Protein AF-A0A382CJB9-F1 (afdb_monomer_lite)

Sequence (156 aa):
MDKSVTVFVDAVLTELGRQQLATSGDLKISKFALADDGIDYNLFDVTHTNGPDYYDNAILNMPLLEVMTRSVAVAEDGKDGAMKFPLKDTLDDTVDTILITGVPTSTETVGAFDYFVISPVTENFGEDEEYTLTLPDDVFIDVFKEGEVITVEESG

Secondary structure (DSSP, 8-state):
-----PPP------HHHHHHHHHT-TT---------TT--GGG--TT-TT-GGGTTHHHHTS------SS--S--TTS---S-SS-------------EEES--S-----STT-------EEET--S--------S--TT-----TT---------

Radius of gyration: 33.91 Å; chains: 1; bounding box: 78×54×82 Å

Foldseek 3Di:
DDDPDDDDDDDDADPVRVVCCVPPVPPPCPDDDPPPVPQDPVCQDCPDPVHDVCSCVVRVPDPPDDPDSDPPDDDVVPPDHPPPDDPPPVPDPPPVPFDKDQADPDDDADDPPGDDDGDIDTPPDDPDDDDDDDDPDPPPHDDDDPPDDDDDDPPD

Structure (mmCIF, N/CA/C/O backbone):
data_AF-A0A382CJB9-F1
#
_entry.id   AF-A0A382CJB9-F1
#
loop_
_atom_site.group_PDB
_atom_site.id
_atom_site.type_symbol
_atom_site.label_atom_id
_atom_site.label_alt_id
_atom_site.label_comp_id
_atom_site.label_asym_id
_atom_site.label_entity_id
_atom_site.label_seq_id
_atom_site.pdbx_PDB_ins_code
_atom_site.Cartn_x
_atom_site.Cartn_y
_atom_site.Cartn_z
_atom_site.occupancy
_atom_site.B_iso_or_equiv
_atom_site.auth_seq_id
_atom_site.auth_comp_id
_atom_site.auth_asym_id
_atom_site.auth_atom_id
_atom_site.pdbx_PDB_model_num
ATOM 1 N N . MET A 1 1 ? -25.139 39.501 -1.989 1.00 45.75 1 MET A N 1
ATOM 2 C CA . MET A 1 1 ? -25.615 38.118 -1.784 1.00 45.75 1 MET A CA 1
ATOM 3 C C . MET A 1 1 ? -24.443 37.365 -1.194 1.00 45.75 1 MET A C 1
ATOM 5 O O . MET A 1 1 ? -23.507 37.081 -1.929 1.00 45.75 1 MET A O 1
ATOM 9 N N . ASP A 1 2 ? -24.433 37.187 0.125 1.00 56.00 2 ASP A N 1
ATOM 10 C CA . ASP A 1 2 ? -23.351 36.488 0.822 1.00 56.00 2 ASP A CA 1
ATOM 11 C C . ASP A 1 2 ? -23.463 34.992 0.521 1.00 56.00 2 ASP A C 1
ATOM 13 O O . ASP A 1 2 ? -24.489 34.373 0.802 1.00 56.00 2 ASP A O 1
ATOM 17 N N . LYS A 1 3 ? -22.437 34.414 -0.105 1.00 55.66 3 LYS A N 1
ATOM 18 C CA . LYS A 1 3 ? -22.336 32.962 -0.264 1.00 55.66 3 LYS A CA 1
ATOM 19 C C . LYS A 1 3 ? -21.671 32.408 0.990 1.00 55.66 3 LYS A C 1
ATOM 21 O O . LYS A 1 3 ? -20.448 32.391 1.080 1.00 55.66 3 LYS A O 1
ATOM 26 N N . SER A 1 4 ? -22.464 31.934 1.945 1.00 63.78 4 SER A N 1
ATOM 27 C CA . SER A 1 4 ? -21.948 31.052 2.990 1.00 63.78 4 SER A CA 1
ATOM 28 C C . SER A 1 4 ? -21.583 29.712 2.344 1.00 63.78 4 SER A C 1
ATOM 30 O O . SER A 1 4 ? -22.466 28.943 1.963 1.00 63.78 4 SER A O 1
ATOM 32 N N . VAL A 1 5 ? -20.289 29.455 2.161 1.00 71.88 5 VAL A N 1
ATOM 33 C CA . VAL A 1 5 ? -19.790 28.157 1.694 1.00 71.88 5 VAL A CA 1
ATOM 34 C C . VAL A 1 5 ? -19.630 27.264 2.915 1.00 71.88 5 VAL A C 1
ATOM 36 O O . VAL A 1 5 ? -18.807 27.532 3.787 1.00 71.88 5 VAL A O 1
ATOM 39 N N . THR A 1 6 ? -20.438 26.213 2.989 1.00 70.00 6 THR A N 1
ATOM 40 C CA . THR A 1 6 ? -20.275 25.152 3.981 1.00 70.00 6 THR A CA 1
ATOM 41 C C . THR A 1 6 ? -19.324 24.111 3.407 1.00 70.00 6 THR A C 1
ATOM 43 O O . THR A 1 6 ? -19.612 23.516 2.371 1.00 70.00 6 THR A O 1
ATOM 46 N N . VAL A 1 7 ? -18.179 23.920 4.063 1.00 71.00 7 VAL A N 1
ATOM 47 C CA . VAL A 1 7 ? -17.177 22.914 3.696 1.00 71.00 7 VAL A CA 1
ATOM 48 C C . VAL A 1 7 ? -17.326 21.735 4.648 1.00 71.00 7 VAL A C 1
ATOM 50 O O . VAL A 1 7 ? -17.261 21.914 5.863 1.00 71.00 7 VAL A O 1
ATOM 53 N N . PHE A 1 8 ? -17.537 20.543 4.097 1.00 73.62 8 PHE A N 1
ATOM 54 C CA . PHE A 1 8 ? -17.505 19.292 4.849 1.00 73.62 8 PHE A CA 1
ATOM 55 C C . PHE A 1 8 ? -16.104 18.696 4.713 1.00 73.62 8 PHE A C 1
ATOM 57 O O . PHE A 1 8 ? -15.617 18.528 3.597 1.00 73.62 8 PHE A O 1
ATOM 64 N N . VAL A 1 9 ? -15.450 18.428 5.842 1.00 62.28 9 VAL A N 1
ATOM 65 C CA . VAL A 1 9 ? -14.115 17.823 5.901 1.00 62.28 9 VAL A CA 1
ATOM 66 C C . VAL A 1 9 ? -14.214 16.579 6.768 1.00 62.28 9 VAL A C 1
ATOM 68 O O . VAL A 1 9 ? -14.739 16.658 7.878 1.00 62.28 9 VAL A O 1
ATOM 71 N N . ASP A 1 10 ? -13.714 15.458 6.257 1.00 67.06 10 ASP A N 1
ATOM 72 C CA . ASP A 1 10 ? -13.445 14.273 7.065 1.00 67.06 10 ASP A CA 1
ATOM 73 C C . ASP A 1 10 ? -12.022 14.383 7.626 1.00 67.06 10 ASP A C 1
ATOM 75 O O . ASP A 1 10 ? -11.074 14.661 6.886 1.00 67.06 10 ASP A O 1
ATOM 79 N N . ALA A 1 11 ? -11.879 14.264 8.943 1.00 70.12 11 ALA A N 1
ATOM 80 C CA . ALA A 1 11 ? -10.613 14.474 9.630 1.00 70.12 11 ALA A CA 1
ATOM 81 C C . ALA A 1 11 ? -10.486 13.544 10.835 1.00 70.12 11 ALA A C 1
ATOM 83 O O . ALA A 1 11 ? -11.383 13.448 11.672 1.00 70.12 11 ALA A O 1
ATOM 84 N N . VAL A 1 12 ? -9.311 12.930 10.968 1.00 75.75 12 VAL A N 1
ATOM 85 C CA . VAL A 1 12 ? -8.938 12.105 12.119 1.00 75.75 12 VAL A CA 1
ATOM 86 C C . VAL A 1 12 ? -7.914 12.866 12.960 1.00 75.75 12 VAL A C 1
ATOM 88 O O . VAL A 1 12 ? -6.897 13.331 12.443 1.00 75.75 12 VAL A O 1
ATOM 91 N N . LEU A 1 13 ? -8.165 13.005 14.267 1.00 73.94 13 LEU A N 1
ATOM 92 C CA . LEU A 1 13 ? -7.230 13.671 15.179 1.00 73.94 13 LEU A CA 1
ATOM 93 C C . LEU A 1 13 ? -6.051 12.756 15.526 1.00 73.94 13 LEU A C 1
ATOM 95 O O . LEU A 1 13 ? -6.235 11.627 15.970 1.00 73.94 13 LEU A O 1
ATOM 99 N N . THR A 1 14 ? -4.829 13.268 15.398 1.00 81.19 14 THR A N 1
ATOM 100 C CA . THR A 1 14 ? -3.624 12.610 15.927 1.00 81.19 14 THR A CA 1
ATOM 101 C C . THR A 1 14 ? -3.548 12.748 17.455 1.00 81.19 14 THR A C 1
ATOM 103 O O . THR A 1 14 ? -4.371 13.431 18.064 1.00 81.19 14 THR A O 1
ATOM 106 N N . GLU A 1 15 ? -2.539 12.142 18.090 1.00 77.00 15 GLU A N 1
ATOM 107 C CA . GLU A 1 15 ? -2.309 12.259 19.542 1.00 77.00 15 GLU A CA 1
ATOM 108 C C . GLU A 1 15 ? -2.217 13.722 19.999 1.00 77.00 15 GLU A C 1
ATOM 110 O O . GLU A 1 15 ? -2.928 14.146 20.907 1.00 77.00 15 GLU A O 1
ATOM 115 N N . LEU A 1 16 ? -1.421 14.532 19.295 1.00 78.56 16 LEU A N 1
ATOM 116 C CA . LEU A 1 16 ? -1.309 15.961 19.583 1.00 78.56 16 LEU A CA 1
ATOM 117 C C . LEU A 1 16 ? -2.648 16.686 19.379 1.00 78.56 16 LEU A C 1
ATOM 119 O O . LEU A 1 16 ? -2.999 17.562 20.166 1.00 78.56 16 LEU A O 1
ATOM 123 N N . GLY A 1 17 ? -3.418 16.295 18.357 1.00 81.12 17 GLY A N 1
ATOM 124 C CA . GLY A 1 17 ? -4.756 16.833 18.108 1.00 81.12 17 GLY A CA 1
ATOM 125 C C . GLY A 1 17 ? -5.732 16.540 19.251 1.00 81.12 17 GLY A C 1
ATOM 126 O O . GLY A 1 17 ? -6.461 17.436 19.674 1.00 81.12 17 GLY A O 1
ATOM 127 N N . ARG A 1 18 ? -5.707 15.324 19.813 1.00 78.94 18 ARG A N 1
ATOM 128 C CA . ARG A 1 18 ? -6.493 14.964 21.006 1.00 78.94 18 ARG A CA 1
ATOM 129 C C . ARG A 1 18 ? -6.028 15.704 22.251 1.00 78.94 18 ARG A C 1
ATOM 131 O O . ARG A 1 18 ? -6.864 16.195 23.003 1.00 78.94 18 ARG A O 1
ATOM 138 N N . GLN A 1 19 ? -4.719 15.826 22.458 1.00 78.06 19 GLN A N 1
ATOM 139 C CA . GLN A 1 19 ? -4.172 16.558 23.598 1.00 78.06 19 GLN A CA 1
ATOM 140 C C . GLN A 1 19 ? -4.587 18.033 23.560 1.00 78.06 19 GLN A C 1
ATOM 142 O O . GLN A 1 19 ? -4.993 18.591 24.580 1.00 78.06 19 GLN A O 1
ATOM 147 N N . GLN A 1 20 ? -4.530 18.658 22.382 1.00 81.62 20 GLN A N 1
ATOM 148 C CA . GLN A 1 20 ? -5.007 20.026 22.187 1.00 81.62 20 GLN A CA 1
ATOM 149 C C . GLN A 1 20 ? -6.522 20.132 22.369 1.00 81.62 20 GLN A C 1
ATOM 151 O O . GLN A 1 20 ? -6.984 21.053 23.039 1.00 81.62 20 GLN A O 1
ATOM 156 N N . LEU A 1 21 ? -7.300 19.167 21.868 1.00 78.44 21 LEU A N 1
ATOM 157 C CA . LEU A 1 21 ? -8.739 19.122 22.125 1.00 78.44 21 LEU A CA 1
ATOM 158 C C . LEU A 1 21 ? -9.049 19.046 23.629 1.00 78.44 21 LEU A C 1
ATOM 160 O O . LEU A 1 21 ? -9.912 19.778 24.103 1.00 78.44 21 LEU A O 1
ATOM 164 N N . ALA A 1 22 ? -8.329 18.208 24.376 1.00 75.50 22 ALA A N 1
ATOM 165 C CA . ALA A 1 22 ? -8.528 18.021 25.811 1.00 75.50 22 ALA A CA 1
ATOM 166 C C . ALA A 1 22 ? -8.048 19.216 26.653 1.00 75.50 22 ALA A C 1
ATOM 168 O O . ALA A 1 22 ? -8.617 19.494 27.705 1.00 75.50 22 ALA A O 1
ATOM 169 N N . THR A 1 23 ? -6.997 19.910 26.207 1.00 76.75 23 THR A N 1
ATOM 170 C CA . THR A 1 23 ? -6.366 20.989 26.984 1.00 76.75 23 THR A CA 1
ATOM 171 C C . THR A 1 23 ? -6.959 22.360 26.668 1.00 76.75 23 THR A C 1
ATOM 173 O O . THR A 1 23 ? -7.221 23.129 27.590 1.00 76.75 23 THR A O 1
ATOM 176 N N . SER A 1 24 ? -7.145 22.692 25.385 1.00 70.50 24 SER A N 1
ATOM 177 C CA . SER A 1 24 ? -7.562 24.033 24.949 1.00 70.50 24 SER A CA 1
ATOM 178 C C . SER A 1 24 ? -8.909 24.075 24.230 1.00 70.50 24 SER A C 1
ATOM 180 O O . SER A 1 24 ? -9.559 25.115 24.254 1.00 70.50 24 SER A O 1
ATOM 182 N N . GLY A 1 25 ? -9.351 22.987 23.588 1.00 67.31 25 GLY A N 1
ATOM 183 C CA . GLY A 1 25 ? -10.622 22.962 22.847 1.00 67.31 25 GLY A CA 1
ATOM 184 C C . GLY A 1 25 ? -10.665 23.880 21.611 1.00 67.31 25 GLY A C 1
ATOM 185 O O . GLY A 1 25 ? -11.720 24.048 20.999 1.00 67.31 25 GLY A O 1
ATOM 186 N N . ASP A 1 26 ? -9.526 24.448 21.199 1.00 69.44 26 ASP A N 1
ATOM 187 C CA . ASP A 1 26 ? -9.415 25.497 20.167 1.00 69.44 26 ASP A CA 1
ATOM 188 C C . ASP A 1 26 ? -9.648 25.020 18.722 1.00 69.44 26 ASP A C 1
ATOM 190 O O . ASP A 1 26 ? -9.536 25.791 17.767 1.00 69.44 26 ASP A O 1
ATOM 194 N N . LEU A 1 27 ? -10.036 23.760 18.528 1.00 73.56 27 LEU A N 1
ATOM 195 C CA . LEU A 1 27 ? -10.323 23.196 17.207 1.00 73.56 27 LEU A CA 1
ATOM 196 C C . LEU A 1 27 ? -11.646 23.707 16.603 1.00 73.56 27 LEU A C 1
ATOM 198 O O . LEU A 1 27 ? -12.025 23.284 15.513 1.00 73.56 27 LEU A O 1
ATOM 202 N N . LYS A 1 28 ? -12.358 24.620 17.289 1.00 73.69 28 LYS A N 1
ATOM 203 C CA . LYS A 1 28 ? -13.662 25.183 16.877 1.00 73.69 28 LYS A CA 1
ATOM 204 C C . LYS A 1 28 ? -14.685 24.103 16.491 1.00 73.69 28 LYS A C 1
ATOM 206 O O . LYS A 1 28 ? -15.558 24.324 15.650 1.00 73.69 28 LYS A O 1
ATOM 211 N N . ILE A 1 29 ? -14.593 22.938 17.128 1.00 69.44 29 ILE A N 1
ATOM 212 C CA . ILE A 1 29 ? -15.527 21.831 16.942 1.00 69.44 29 ILE A CA 1
ATOM 213 C C . ILE A 1 29 ? -16.806 22.187 17.700 1.00 69.44 29 ILE A C 1
ATOM 215 O O . ILE A 1 29 ? -16.859 22.142 18.924 1.00 69.44 29 ILE A O 1
ATOM 219 N N . SER A 1 30 ? -17.837 22.598 16.962 1.00 69.50 30 SER A N 1
ATOM 220 C CA . SER A 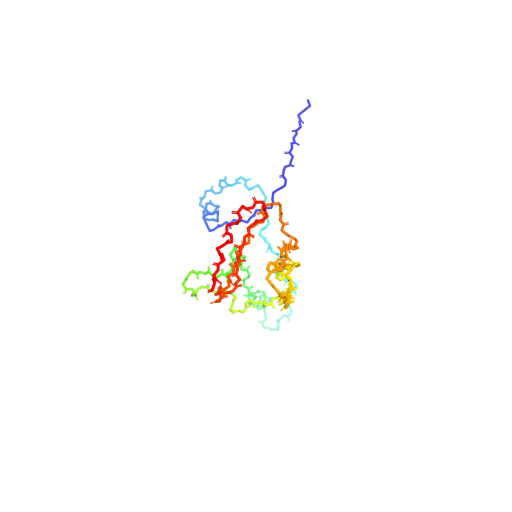1 30 ? -19.120 23.023 17.542 1.00 69.50 30 SER A CA 1
ATOM 221 C C . SER A 1 30 ? -20.063 21.859 17.844 1.00 69.50 30 SER A C 1
ATOM 223 O O . SER A 1 30 ? -20.952 21.988 18.684 1.00 69.50 30 SER A O 1
ATOM 225 N N . LYS A 1 31 ? -19.887 20.731 17.148 1.00 63.94 31 LYS A N 1
ATOM 226 C CA . LYS A 1 31 ? -20.654 19.500 17.327 1.00 63.94 31 LYS A CA 1
ATOM 227 C C . LYS A 1 31 ? -19.732 18.318 17.080 1.00 63.94 31 LYS A C 1
ATOM 229 O O . LYS A 1 31 ? -19.119 18.233 16.020 1.00 63.94 31 LYS A O 1
ATOM 234 N N . PHE A 1 32 ? -19.662 17.419 18.046 1.00 64.19 32 PHE A N 1
ATOM 235 C CA . PHE A 1 32 ? -19.035 16.117 17.898 1.00 64.19 32 PHE A CA 1
ATOM 236 C C . PHE A 1 32 ? -19.990 15.075 18.471 1.00 64.19 32 PHE A C 1
ATOM 238 O O . PHE A 1 32 ? -20.673 15.334 19.461 1.00 64.19 32 PHE A O 1
ATOM 245 N N . ALA A 1 33 ? -20.060 13.921 17.822 1.00 60.28 33 ALA A N 1
ATOM 246 C CA . ALA A 1 33 ? -20.667 12.735 18.391 1.00 60.28 33 ALA A CA 1
ATOM 247 C C . ALA A 1 33 ? -19.506 11.826 18.792 1.00 60.28 33 ALA A C 1
ATOM 249 O O . ALA A 1 33 ? -18.815 11.290 17.928 1.00 60.28 33 ALA A O 1
ATOM 250 N N . LEU A 1 34 ? -19.252 11.699 20.097 1.00 60.91 34 LEU A N 1
ATOM 251 C CA . LEU A 1 34 ? -18.569 10.504 20.583 1.00 60.91 34 LEU A CA 1
ATOM 252 C C . LEU A 1 34 ? -19.542 9.375 20.277 1.00 60.91 34 LEU A C 1
ATOM 254 O O . LEU A 1 34 ? -20.691 9.452 20.707 1.00 60.91 34 LEU A O 1
ATOM 258 N N . ALA A 1 35 ? -19.140 8.427 19.439 1.00 57.69 35 ALA A N 1
ATOM 259 C CA . ALA A 1 35 ? -20.004 7.330 19.049 1.00 57.69 35 ALA A CA 1
ATOM 260 C C . ALA A 1 35 ? -20.410 6.536 20.302 1.00 57.69 35 ALA A C 1
ATOM 262 O O . ALA A 1 35 ? -19.683 5.666 20.758 1.00 57.69 35 ALA A O 1
ATOM 263 N N . ASP A 1 36 ?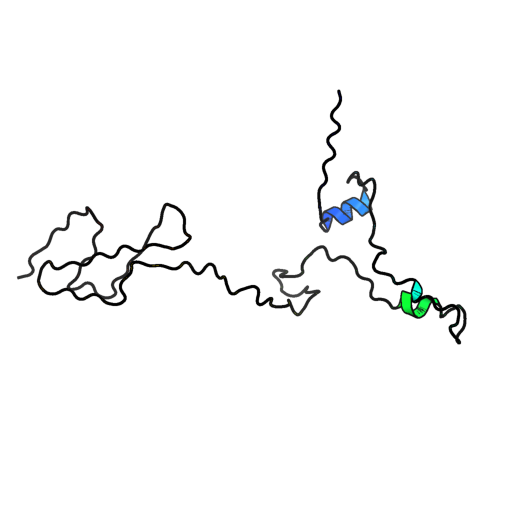 -21.583 6.847 20.848 1.00 58.59 36 ASP A N 1
ATOM 264 C CA . ASP A 1 36 ? -22.345 5.983 21.755 1.00 58.59 36 ASP A CA 1
ATOM 265 C C . ASP A 1 36 ? -23.152 4.937 20.954 1.00 58.59 36 ASP A C 1
ATOM 267 O O . ASP A 1 36 ? -24.046 4.266 21.448 1.00 58.59 36 ASP A O 1
ATOM 271 N N . ASP A 1 37 ? -22.828 4.799 19.666 1.00 58.16 37 ASP A N 1
ATOM 272 C CA . ASP A 1 37 ? -23.447 3.888 18.699 1.00 58.16 37 ASP A CA 1
ATOM 273 C C . ASP A 1 37 ? -22.889 2.451 18.803 1.00 58.16 37 ASP A C 1
ATOM 275 O O . ASP A 1 37 ? -23.023 1.637 17.896 1.00 58.16 37 ASP A O 1
ATOM 279 N N . GLY A 1 38 ? -22.196 2.140 19.903 1.00 65.56 38 GLY A N 1
ATOM 280 C CA . GLY A 1 38 ? -21.601 0.827 20.173 1.00 65.56 38 GLY A CA 1
ATOM 281 C C . GLY A 1 38 ? -22.117 0.151 21.444 1.00 65.56 38 GLY A C 1
ATOM 282 O O . GLY A 1 38 ? -21.754 -0.995 21.703 1.00 65.56 38 GLY A O 1
ATOM 283 N N . ILE A 1 39 ? -22.941 0.841 22.239 1.00 73.44 39 ILE A N 1
ATOM 284 C CA . ILE A 1 39 ? -23.527 0.309 23.471 1.00 73.44 39 ILE A CA 1
ATOM 285 C C . ILE A 1 39 ? -24.957 -0.139 23.170 1.00 73.44 39 ILE A C 1
ATOM 287 O O . ILE A 1 39 ? -25.845 0.676 22.927 1.00 73.44 39 ILE A O 1
ATOM 291 N N . ASP A 1 40 ? -25.199 -1.451 23.207 1.00 80.50 40 ASP A N 1
ATOM 292 C CA . ASP A 1 40 ? -26.564 -1.972 23.154 1.00 80.50 40 ASP A CA 1
ATOM 293 C C . ASP A 1 40 ? -27.233 -1.815 24.524 1.00 80.50 40 ASP A C 1
ATOM 295 O O . ASP A 1 40 ? -27.103 -2.653 25.418 1.00 80.50 40 ASP A O 1
ATOM 299 N N . TYR A 1 41 ? -27.980 -0.727 24.686 1.00 83.50 41 TYR A N 1
ATOM 300 C CA . TYR A 1 41 ? -28.743 -0.454 25.903 1.00 83.50 41 TYR A CA 1
ATOM 301 C C . TYR A 1 41 ? -29.868 -1.466 26.173 1.00 83.50 41 TYR A C 1
ATOM 303 O O . TYR A 1 41 ? -30.382 -1.508 27.292 1.00 83.50 41 TYR A O 1
ATOM 311 N N . ASN A 1 42 ? -30.238 -2.317 25.205 1.00 83.94 42 ASN A N 1
ATOM 312 C CA . ASN A 1 42 ? -31.207 -3.394 25.441 1.00 83.94 42 ASN A CA 1
ATOM 313 C C . ASN A 1 42 ? -30.638 -4.517 26.323 1.00 83.94 42 ASN A C 1
ATOM 315 O O . ASN A 1 42 ? -31.404 -5.335 26.828 1.00 83.94 42 ASN A O 1
ATOM 319 N N . LEU A 1 43 ? -29.318 -4.545 26.546 1.00 84.00 43 LEU A N 1
ATOM 320 C CA . LEU A 1 43 ? -28.665 -5.444 27.503 1.00 84.00 43 LEU A CA 1
ATOM 321 C C . LEU A 1 43 ? -28.946 -5.071 28.970 1.00 84.00 43 LEU A C 1
ATOM 323 O O . LEU A 1 43 ? -28.540 -5.810 29.867 1.00 84.00 43 LEU A O 1
ATOM 327 N N . PHE A 1 44 ? -29.623 -3.947 29.227 1.00 87.56 44 PHE A N 1
ATOM 328 C CA . PHE A 1 44 ? -30.059 -3.566 30.565 1.00 87.56 44 PHE A CA 1
ATOM 329 C C . PHE A 1 44 ? -31.259 -4.420 31.011 1.00 87.56 44 PHE A C 1
ATOM 331 O O . PHE A 1 44 ? -32.399 -4.180 30.604 1.00 87.56 44 PHE A O 1
ATOM 338 N N . ASP A 1 45 ? -31.011 -5.420 31.860 1.00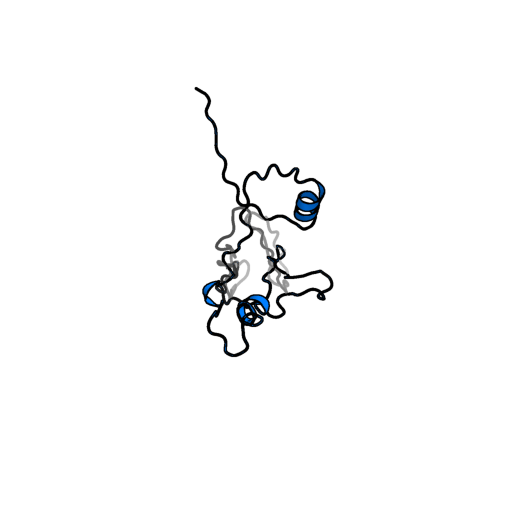 88.00 45 ASP A N 1
ATOM 339 C CA . ASP A 1 45 ? -32.022 -6.398 32.276 1.00 88.00 45 ASP A CA 1
ATOM 340 C C . ASP A 1 45 ? -32.616 -6.074 33.651 1.00 88.00 45 ASP A C 1
ATOM 342 O O . ASP A 1 45 ? -32.101 -6.492 34.685 1.00 88.00 45 ASP A O 1
ATOM 346 N N . VAL A 1 46 ? -33.774 -5.408 33.664 1.00 87.69 46 VAL A N 1
ATOM 347 C CA . VAL A 1 46 ? -34.540 -5.115 34.893 1.00 87.69 46 VAL A CA 1
ATOM 348 C C . VAL A 1 46 ? -35.178 -6.340 35.558 1.00 87.69 46 VAL A C 1
ATOM 350 O O . VAL A 1 46 ? -35.823 -6.206 36.601 1.00 87.69 46 VAL A O 1
ATOM 353 N N . THR A 1 47 ? -35.058 -7.521 34.952 1.00 87.69 47 THR A N 1
ATOM 354 C CA . THR A 1 47 ? -35.597 -8.787 35.464 1.00 87.69 47 THR A CA 1
ATOM 355 C C . THR A 1 47 ? -34.525 -9.688 36.078 1.00 87.69 47 THR A C 1
ATOM 357 O O . THR A 1 47 ? -34.838 -10.797 36.520 1.00 87.69 47 THR A O 1
ATOM 360 N N . HIS A 1 48 ? -33.279 -9.211 36.175 1.00 81.50 48 HIS A N 1
ATOM 361 C CA . HIS A 1 48 ? -32.161 -10.007 36.663 1.00 81.50 48 HIS A CA 1
ATOM 362 C C . HIS A 1 48 ? -32.388 -10.504 38.104 1.00 81.50 48 HIS A C 1
ATOM 364 O O . HIS A 1 48 ? -32.552 -9.731 39.049 1.00 81.50 48 HIS A O 1
ATOM 370 N N . THR A 1 49 ? -32.334 -11.826 38.293 1.00 87.00 49 THR A N 1
ATOM 371 C CA . THR A 1 49 ? -32.684 -12.508 39.560 1.00 87.00 49 THR A CA 1
ATOM 372 C C . THR A 1 49 ? -31.845 -12.051 40.764 1.00 87.00 49 THR A C 1
ATOM 374 O O . THR A 1 49 ? -32.305 -12.114 41.902 1.00 87.00 49 THR A O 1
ATOM 377 N N . ASN A 1 50 ? -30.625 -11.559 40.524 1.00 85.50 50 ASN A N 1
ATOM 378 C CA . ASN A 1 50 ? -29.717 -11.076 41.574 1.00 85.50 50 ASN A CA 1
ATOM 379 C C . ASN A 1 50 ? -29.991 -9.625 42.020 1.00 85.50 50 ASN A C 1
ATOM 381 O O . ASN A 1 50 ? -29.276 -9.115 42.881 1.00 85.50 50 ASN A O 1
ATOM 385 N N . GLY A 1 51 ? -31.025 -8.976 41.473 1.00 86.00 51 GLY A N 1
ATOM 386 C CA . GLY A 1 51 ? -31.466 -7.641 41.870 1.00 86.00 51 GLY A CA 1
ATOM 387 C C . GLY A 1 51 ? -30.838 -6.489 41.070 1.00 86.00 51 GLY A C 1
ATOM 388 O O . GLY A 1 51 ? -30.062 -6.733 40.143 1.00 86.00 51 GLY A O 1
ATOM 389 N N . PRO A 1 52 ? -31.175 -5.233 41.433 1.00 85.25 52 PRO A N 1
ATOM 390 C CA . PRO A 1 52 ? -30.862 -4.029 40.654 1.00 85.25 52 PRO A CA 1
ATOM 391 C C . PRO A 1 52 ? -29.379 -3.790 40.383 1.00 85.25 52 PRO A C 1
ATOM 393 O O . PRO A 1 52 ? -29.036 -3.238 39.345 1.00 85.25 52 PRO A O 1
ATOM 396 N N . ASP A 1 53 ? -28.512 -4.261 41.278 1.00 88.69 53 ASP A N 1
ATOM 397 C CA . ASP A 1 53 ? -27.055 -4.114 41.175 1.00 88.69 53 ASP A CA 1
ATOM 398 C C . ASP A 1 53 ? -26.442 -4.916 40.008 1.00 88.69 53 ASP A C 1
ATOM 400 O O . ASP A 1 53 ? -25.244 -4.827 39.757 1.00 88.69 53 ASP A O 1
ATOM 404 N N . TYR A 1 54 ? -27.239 -5.741 39.320 1.00 86.44 54 TYR A N 1
ATOM 405 C CA . TYR A 1 54 ? -26.796 -6.581 38.206 1.00 86.44 54 TYR A CA 1
ATOM 406 C C . TYR A 1 54 ? -27.454 -6.221 36.870 1.00 86.44 54 TYR A C 1
ATOM 408 O O . TYR A 1 54 ? -27.139 -6.850 35.860 1.00 86.44 54 TYR A O 1
ATOM 416 N N . TYR A 1 55 ? -28.353 -5.234 36.840 1.00 90.62 55 TYR A N 1
ATOM 417 C CA . TYR A 1 55 ? -29.120 -4.894 35.634 1.00 90.62 55 TYR A CA 1
ATOM 418 C C . TYR A 1 55 ? -28.229 -4.347 34.515 1.00 90.62 55 TYR A C 1
ATOM 420 O O . TYR A 1 55 ? -28.524 -4.535 33.341 1.00 90.62 55 TYR A O 1
ATOM 428 N N . ASP A 1 56 ? -27.110 -3.723 34.873 1.00 87.69 56 ASP A N 1
ATOM 429 C CA . ASP A 1 56 ? -26.121 -3.136 33.970 1.00 87.69 56 ASP A CA 1
ATOM 430 C C . ASP A 1 56 ? -24.864 -4.004 33.791 1.00 87.69 56 ASP A C 1
ATOM 432 O O . ASP A 1 56 ? -23.944 -3.613 33.075 1.00 87.69 56 ASP A O 1
ATOM 436 N N . ASN A 1 57 ? -24.816 -5.203 34.381 1.00 87.44 57 ASN A N 1
ATOM 437 C CA . ASN A 1 57 ? -23.607 -6.029 34.416 1.00 87.44 57 ASN A CA 1
ATOM 438 C C . ASN A 1 57 ? -23.089 -6.389 33.011 1.00 87.44 57 ASN A C 1
ATOM 440 O O . ASN A 1 57 ? -21.885 -6.373 32.762 1.00 87.44 57 ASN A O 1
ATOM 444 N N . ALA A 1 58 ? -24.002 -6.674 32.079 1.00 82.56 58 ALA A N 1
ATOM 445 C CA . ALA A 1 58 ? -23.659 -6.969 30.692 1.00 82.56 58 ALA A CA 1
ATOM 446 C C . ALA A 1 58 ? -23.091 -5.741 29.963 1.00 82.56 58 ALA A C 1
ATOM 448 O O . ALA A 1 58 ? -22.127 -5.877 29.216 1.00 82.56 58 ALA A O 1
ATOM 449 N N . ILE A 1 59 ? -23.643 -4.553 30.226 1.00 83.94 59 ILE A N 1
ATOM 450 C CA . ILE A 1 59 ? -23.202 -3.284 29.633 1.00 83.94 59 ILE A CA 1
ATOM 451 C C . ILE A 1 59 ? -21.831 -2.881 30.193 1.00 83.94 59 ILE A C 1
ATOM 453 O O . ILE A 1 59 ? -20.934 -2.520 29.437 1.00 83.94 59 ILE A O 1
ATOM 457 N N . LEU A 1 60 ? -21.635 -3.005 31.507 1.00 82.81 60 LEU A N 1
ATOM 458 C CA . LEU A 1 60 ? -20.380 -2.664 32.187 1.00 82.81 60 LEU A CA 1
ATOM 459 C C . LEU A 1 60 ? -19.208 -3.572 31.795 1.00 82.81 60 LEU A C 1
ATOM 461 O O . LEU A 1 60 ? -18.057 -3.147 31.853 1.00 82.81 60 LEU A O 1
ATOM 465 N N . ASN A 1 61 ? -19.497 -4.809 31.394 1.00 82.75 61 ASN A N 1
ATOM 466 C CA . ASN A 1 61 ? -18.494 -5.767 30.935 1.00 82.75 61 ASN A CA 1
ATOM 467 C C . ASN A 1 61 ? -18.254 -5.723 29.419 1.00 82.75 61 ASN A C 1
ATOM 469 O O . ASN A 1 61 ? -17.481 -6.540 28.907 1.00 82.75 61 ASN A O 1
ATOM 473 N N . MET A 1 62 ? -18.889 -4.804 28.685 1.00 77.75 62 MET A N 1
ATOM 474 C CA . MET A 1 62 ? -18.573 -4.641 27.270 1.00 77.75 62 MET A CA 1
ATOM 475 C C . MET A 1 62 ? -17.147 -4.105 27.101 1.00 77.75 62 MET A C 1
ATOM 477 O O . MET A 1 62 ? -16.704 -3.248 27.871 1.00 77.75 62 MET A O 1
ATOM 481 N N . PRO A 1 63 ? -16.401 -4.595 26.095 1.00 70.88 63 PRO A N 1
ATOM 482 C CA . PRO A 1 63 ? -15.080 -4.066 25.804 1.00 70.88 63 PRO A CA 1
ATOM 483 C C . PRO A 1 63 ? -15.203 -2.586 25.432 1.00 70.88 63 PRO A C 1
ATOM 485 O O . PRO A 1 63 ? -15.906 -2.235 24.486 1.00 70.88 63 PRO A O 1
ATOM 488 N N . LEU A 1 64 ? -14.505 -1.718 26.169 1.00 65.56 64 LEU A N 1
ATOM 489 C CA . LEU A 1 64 ? -14.409 -0.305 25.822 1.00 65.56 64 LEU A CA 1
ATOM 490 C C . LEU A 1 64 ? -13.652 -0.190 24.492 1.00 65.56 64 LEU A C 1
ATOM 492 O O . LEU A 1 64 ? -12.437 -0.383 24.435 1.00 65.56 64 LEU A O 1
ATOM 496 N N . LEU A 1 65 ? -14.381 0.090 23.415 1.00 62.00 65 LEU A N 1
ATOM 497 C CA . LEU A 1 65 ? -13.800 0.357 22.105 1.00 62.00 65 LEU A CA 1
ATOM 498 C C . LEU A 1 65 ? -13.293 1.799 22.081 1.00 62.00 65 LEU A C 1
ATOM 500 O O . LEU A 1 65 ? -14.011 2.730 21.723 1.00 62.00 65 LEU A O 1
ATOM 504 N N . GLU A 1 66 ? -12.039 1.994 22.479 1.00 63.38 66 GLU A N 1
ATOM 505 C CA . GLU A 1 66 ? -11.334 3.237 22.184 1.00 63.38 66 GLU A CA 1
ATOM 506 C C . GLU A 1 66 ? -11.002 3.284 20.684 1.00 63.38 66 GLU A C 1
ATOM 508 O O . GLU A 1 66 ? -10.423 2.345 20.128 1.00 63.38 66 GLU A O 1
ATOM 513 N N . VAL A 1 67 ? -11.368 4.380 20.010 1.00 54.22 67 VAL A N 1
ATOM 514 C CA . VAL A 1 67 ? -10.994 4.606 18.608 1.00 54.22 67 VAL A CA 1
ATOM 515 C C . VAL A 1 67 ? -9.487 4.837 18.541 1.00 54.22 67 VAL A C 1
ATOM 517 O O . VAL A 1 67 ? -8.984 5.937 18.774 1.00 54.22 67 VAL A O 1
ATOM 520 N N . MET A 1 68 ? -8.752 3.787 18.191 1.00 55.50 68 MET A N 1
ATOM 521 C CA . MET A 1 68 ? -7.335 3.877 17.862 1.00 55.50 68 MET A CA 1
ATOM 522 C C . MET A 1 68 ? -7.200 4.647 16.542 1.00 55.50 68 MET A C 1
ATOM 524 O O . MET A 1 68 ? -7.509 4.132 15.473 1.00 55.50 68 MET A O 1
ATOM 528 N N . THR A 1 69 ? -6.715 5.888 16.584 1.00 51.75 69 THR A N 1
ATOM 529 C CA . THR A 1 69 ? -6.465 6.686 15.362 1.00 51.75 69 THR A CA 1
ATOM 530 C C . THR A 1 69 ? -5.211 6.257 14.608 1.00 51.75 69 THR A C 1
ATOM 532 O O . THR A 1 69 ? -4.886 6.819 13.566 1.00 51.75 69 THR A O 1
ATOM 535 N N . ARG A 1 70 ? -4.458 5.306 15.161 1.00 45.91 70 ARG A N 1
ATOM 536 C CA . ARG A 1 70 ? -3.296 4.713 14.519 1.00 45.91 70 ARG A CA 1
ATOM 537 C C . ARG A 1 70 ? -3.679 3.295 14.137 1.00 45.91 70 ARG A C 1
ATOM 539 O O . ARG A 1 70 ? -3.878 2.456 15.013 1.00 45.91 70 ARG A O 1
ATOM 546 N N . SER A 1 71 ? -3.746 3.024 12.836 1.00 47.66 71 SER A N 1
ATOM 547 C CA . SER A 1 71 ? -3.509 1.672 12.351 1.00 47.66 71 SER A CA 1
ATOM 548 C C . SER A 1 71 ? -2.138 1.286 12.892 1.00 47.66 71 SER A C 1
ATOM 550 O O . SER A 1 71 ? -1.111 1.860 12.533 1.00 47.66 71 SER A O 1
ATOM 552 N N . VAL A 1 72 ? -2.113 0.396 13.875 1.00 47.72 72 VAL A N 1
ATOM 553 C CA . VAL A 1 72 ? -0.864 -0.088 14.441 1.00 47.72 72 VAL A CA 1
ATOM 554 C C . VAL A 1 72 ? -0.275 -1.105 13.465 1.00 47.72 72 VAL A C 1
ATOM 556 O O . VAL A 1 72 ? -0.257 -2.303 13.718 1.00 47.72 72 VAL A O 1
ATOM 559 N N . ALA A 1 73 ? 0.162 -0.614 12.312 1.00 44.78 73 ALA A N 1
ATOM 560 C CA . ALA A 1 73 ? 1.109 -1.282 11.452 1.00 44.78 73 ALA A CA 1
ATOM 561 C C . ALA A 1 73 ? 2.397 -0.463 11.557 1.00 44.78 73 ALA A C 1
ATOM 563 O O . ALA A 1 73 ? 2.524 0.600 10.963 1.00 44.78 73 ALA A O 1
ATOM 564 N N . VAL A 1 74 ? 3.337 -0.987 12.344 1.00 46.53 74 VAL A N 1
ATOM 565 C CA . VAL A 1 74 ? 4.743 -0.567 12.414 1.00 46.53 74 VAL A CA 1
ATOM 566 C C . VAL A 1 74 ? 5.024 0.691 13.256 1.00 46.53 74 VAL A C 1
ATOM 568 O O . VAL A 1 74 ? 5.176 1.800 12.757 1.00 46.53 74 VAL A O 1
ATOM 571 N N . ALA A 1 75 ? 5.196 0.503 14.569 1.00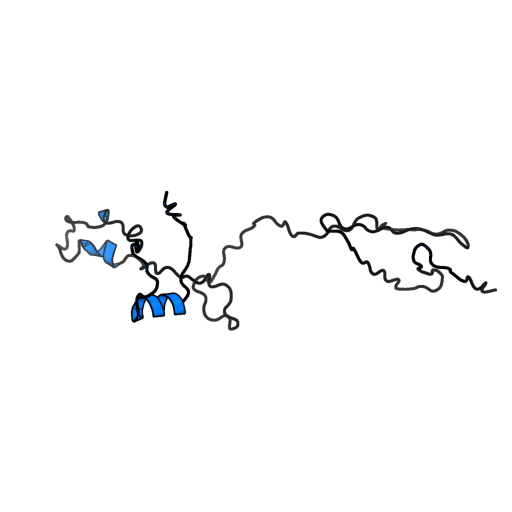 48.62 75 ALA A N 1
ATOM 572 C CA . ALA A 1 75 ? 6.278 1.218 15.251 1.00 48.62 75 ALA A CA 1
ATOM 573 C C . ALA A 1 75 ? 7.611 0.622 14.760 1.00 48.62 75 ALA A C 1
ATOM 575 O O . ALA A 1 75 ? 7.695 -0.598 14.608 1.00 48.62 75 ALA A O 1
ATOM 576 N N . GLU A 1 76 ? 8.646 1.439 14.540 1.00 51.62 76 GLU A N 1
ATOM 577 C CA . GLU A 1 76 ? 9.984 0.978 14.109 1.00 51.62 76 GLU A CA 1
ATOM 578 C C . GLU A 1 76 ? 10.617 -0.055 15.069 1.00 51.62 76 GLU A C 1
ATOM 580 O O . GLU A 1 76 ? 11.540 -0.771 14.692 1.00 51.62 76 GLU A O 1
ATOM 585 N N . ASP A 1 77 ? 10.102 -0.175 16.298 1.00 57.75 77 ASP A N 1
ATOM 586 C CA . ASP A 1 77 ? 10.569 -1.112 17.323 1.00 57.75 77 ASP A CA 1
ATOM 587 C C . ASP A 1 77 ? 9.766 -2.426 17.425 1.00 57.75 77 ASP A C 1
ATOM 589 O O . ASP A 1 77 ? 10.136 -3.303 18.213 1.00 57.75 77 ASP A O 1
ATOM 593 N N . GLY A 1 78 ? 8.679 -2.572 16.655 1.00 52.03 78 GLY A N 1
ATOM 594 C CA . GLY A 1 78 ? 7.843 -3.775 16.595 1.00 52.03 78 GLY A CA 1
ATOM 595 C C . GLY A 1 78 ? 7.113 -4.173 17.888 1.00 52.03 78 GLY A C 1
ATOM 596 O O . GLY A 1 78 ? 6.643 -5.311 17.966 1.00 52.03 78 GLY A O 1
ATOM 597 N N . LYS A 1 79 ? 7.028 -3.309 18.912 1.00 50.56 79 LYS A N 1
ATOM 598 C CA . LYS A 1 79 ? 6.529 -3.707 20.249 1.00 50.56 79 LYS A CA 1
ATOM 599 C C . LYS A 1 79 ? 5.117 -3.252 20.591 1.00 50.56 79 LYS A C 1
ATOM 601 O O . LYS A 1 79 ? 4.476 -3.909 21.408 1.00 50.56 79 LYS A O 1
ATOM 606 N N . ASP A 1 80 ? 4.602 -2.234 19.915 1.00 54.31 80 ASP A N 1
ATOM 607 C CA . ASP A 1 80 ? 3.223 -1.785 20.092 1.00 54.31 80 ASP A CA 1
ATOM 608 C C . ASP A 1 80 ? 2.397 -2.205 18.882 1.00 54.31 80 ASP A C 1
ATOM 610 O O . ASP A 1 80 ? 2.642 -1.745 17.770 1.00 54.31 80 ASP A O 1
ATOM 614 N N . GLY A 1 81 ? 1.450 -3.121 19.105 1.00 53.28 81 GLY A N 1
ATOM 615 C CA . GLY A 1 81 ? 0.667 -3.825 18.089 1.00 53.28 81 GLY A CA 1
ATOM 616 C C . GLY A 1 81 ? -0.707 -4.217 18.620 1.00 53.28 81 GLY A C 1
ATOM 617 O O . GLY A 1 81 ? -0.889 -5.363 19.024 1.00 53.28 81 GLY A O 1
ATOM 618 N N . ALA A 1 82 ? -1.673 -3.291 18.628 1.00 53.50 82 ALA A N 1
ATOM 619 C CA . ALA A 1 82 ? -3.059 -3.569 19.039 1.00 53.50 82 ALA A CA 1
ATOM 620 C C . ALA A 1 82 ? -3.773 -4.587 18.119 1.00 53.50 82 ALA A C 1
ATOM 622 O O . ALA A 1 82 ? -4.797 -5.146 18.496 1.00 53.50 82 ALA A O 1
ATOM 623 N N . MET A 1 83 ? -3.202 -4.899 16.948 1.00 55.62 83 MET A N 1
ATOM 624 C CA . MET A 1 83 ? -3.623 -6.012 16.096 1.00 55.62 83 MET A CA 1
ATOM 625 C C . MET A 1 83 ? -2.404 -6.877 15.752 1.00 55.62 83 MET A C 1
ATOM 627 O O . MET A 1 83 ? -1.626 -6.553 14.862 1.00 55.62 83 MET A O 1
ATOM 631 N N . LYS A 1 84 ? -2.210 -7.987 16.479 1.00 52.41 84 LYS A N 1
ATOM 632 C CA . LYS A 1 84 ? -1.092 -8.930 16.251 1.00 52.41 84 LYS A CA 1
ATOM 633 C C . LYS A 1 84 ? -1.183 -9.687 14.924 1.00 52.41 84 LYS A C 1
ATOM 635 O O . LYS A 1 84 ? -0.195 -10.266 14.484 1.00 52.41 84 LYS A O 1
ATOM 640 N N . PHE A 1 85 ? -2.356 -9.684 14.303 1.00 55.91 85 PHE A N 1
ATOM 641 C CA . PHE A 1 85 ? -2.606 -10.357 13.040 1.00 55.91 85 PHE A CA 1
ATOM 642 C C . PHE A 1 85 ? -3.279 -9.356 12.109 1.00 55.91 85 PHE A C 1
ATOM 644 O O . PHE A 1 85 ? -4.504 -9.232 12.151 1.00 55.91 85 PHE A O 1
ATOM 651 N N . PRO A 1 86 ? -2.518 -8.598 11.300 1.00 57.28 86 PRO A N 1
ATOM 652 C CA . PRO A 1 86 ? -3.127 -7.965 10.146 1.00 57.28 86 PRO A CA 1
ATOM 653 C C . PRO A 1 86 ? -3.810 -9.076 9.347 1.00 57.28 86 PRO A C 1
ATOM 655 O O . PRO A 1 86 ? -3.189 -10.099 9.041 1.00 57.28 86 PRO A O 1
ATOM 658 N N . LEU A 1 87 ? -5.101 -8.905 9.059 1.00 54.97 87 LEU A N 1
ATOM 659 C CA . LEU A 1 87 ? -5.740 -9.702 8.025 1.00 54.97 87 LEU A CA 1
ATOM 660 C C . LEU A 1 87 ? -4.931 -9.420 6.765 1.00 54.97 87 LEU A C 1
ATOM 662 O O . LEU A 1 87 ? -4.905 -8.291 6.277 1.00 54.97 87 LEU A O 1
ATOM 666 N N . LYS A 1 88 ? -4.179 -10.423 6.312 1.00 58.12 88 LYS A N 1
ATOM 667 C CA . LYS A 1 88 ? -3.553 -10.367 5.005 1.00 58.12 88 LYS A CA 1
ATOM 668 C C . LYS A 1 88 ? -4.700 -10.486 4.030 1.00 58.12 88 LYS A C 1
ATOM 670 O O . LYS A 1 88 ? -5.190 -11.581 3.770 1.00 58.12 88 LYS A O 1
ATOM 675 N N . ASP A 1 89 ? -5.189 -9.332 3.617 1.00 50.84 89 ASP A N 1
ATOM 676 C CA . ASP A 1 89 ? -6.094 -9.257 2.504 1.00 50.84 89 ASP A CA 1
ATOM 677 C C . ASP A 1 89 ? -5.367 -9.896 1.326 1.00 50.84 89 ASP A C 1
ATOM 679 O O . ASP A 1 89 ? -4.262 -9.484 0.967 1.00 50.84 89 ASP A O 1
ATOM 683 N N . THR A 1 90 ? -5.959 -10.931 0.748 1.00 55.97 90 THR A N 1
ATOM 684 C CA . THR A 1 90 ? -5.637 -11.326 -0.621 1.00 55.97 90 THR A CA 1
ATOM 685 C C . THR A 1 90 ? -6.339 -10.345 -1.558 1.00 55.97 90 THR A C 1
ATOM 687 O O . THR A 1 90 ? -7.012 -10.770 -2.497 1.00 55.97 90 THR A O 1
ATOM 690 N N . LEU A 1 91 ? -6.256 -9.043 -1.250 1.00 56.06 91 LEU A N 1
ATOM 691 C CA . LEU A 1 91 ? -6.567 -8.010 -2.208 1.00 56.06 91 LEU A CA 1
ATOM 692 C C . LEU A 1 91 ? -5.560 -8.267 -3.312 1.00 56.06 91 LEU A C 1
ATOM 694 O O . LEU A 1 91 ? -4.363 -8.348 -3.036 1.00 56.06 91 LEU A O 1
ATOM 698 N N . ASP A 1 92 ? -6.135 -8.556 -4.470 1.00 54.81 92 ASP A N 1
ATOM 699 C CA . ASP A 1 92 ? -5.527 -8.967 -5.718 1.00 54.81 92 ASP A CA 1
ATOM 700 C C . ASP A 1 92 ? -4.016 -8.736 -5.763 1.00 54.81 92 ASP A C 1
ATOM 702 O O . ASP A 1 92 ? -3.529 -7.625 -5.548 1.00 54.81 92 ASP A O 1
ATOM 706 N N . ASP A 1 93 ? -3.295 -9.795 -6.114 1.00 50.09 93 ASP A N 1
ATOM 707 C CA . ASP A 1 93 ? -1.896 -9.781 -6.535 1.00 50.09 93 ASP A CA 1
ATOM 708 C C . ASP A 1 93 ? -1.744 -8.992 -7.853 1.00 50.09 93 ASP A C 1
ATOM 710 O O . ASP A 1 93 ? -0.949 -9.336 -8.718 1.00 50.09 93 ASP A O 1
ATOM 714 N N . THR A 1 94 ? -2.477 -7.886 -8.010 1.00 54.81 94 THR A N 1
ATOM 715 C CA . THR A 1 94 ? -2.050 -6.731 -8.782 1.00 54.81 94 THR A CA 1
ATOM 716 C C . THR A 1 94 ? -0.896 -6.088 -8.022 1.00 54.81 94 THR A C 1
ATOM 718 O O . THR A 1 94 ? -0.916 -4.930 -7.607 1.00 54.81 94 THR A O 1
ATOM 721 N N . VAL A 1 95 ? 0.183 -6.852 -7.861 1.00 55.91 95 VAL A N 1
ATOM 722 C CA . VAL A 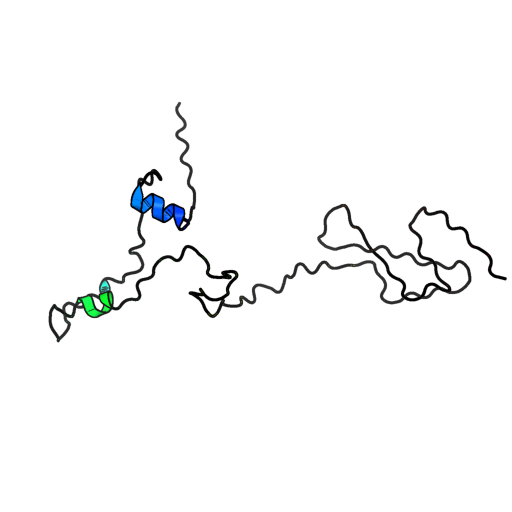1 95 ? 1.478 -6.249 -8.103 1.00 55.91 95 VAL A CA 1
ATOM 723 C C . VAL A 1 95 ? 1.290 -5.547 -9.445 1.00 55.91 95 VAL A C 1
ATOM 725 O O . VAL A 1 95 ? 0.889 -6.192 -10.416 1.00 55.91 95 VAL A O 1
ATOM 728 N N . ASP A 1 96 ? 1.509 -4.238 -9.508 1.00 57.97 96 ASP A N 1
ATOM 729 C CA . ASP A 1 96 ? 1.868 -3.597 -10.770 1.00 57.97 96 ASP A CA 1
ATOM 730 C C . ASP A 1 96 ? 3.187 -4.261 -11.195 1.00 57.97 96 ASP A C 1
ATOM 732 O O . ASP A 1 96 ? 4.287 -3.748 -10.982 1.00 57.97 96 ASP A O 1
ATOM 736 N N . THR A 1 97 ? 3.111 -5.506 -11.669 1.00 60.69 97 THR A N 1
ATOM 737 C CA . THR A 1 97 ? 4.225 -6.171 -12.303 1.00 60.69 97 THR A CA 1
ATOM 738 C C . THR A 1 97 ? 4.413 -5.397 -13.582 1.00 60.69 97 THR A C 1
ATOM 740 O O . THR A 1 97 ? 3.621 -5.531 -14.513 1.00 60.69 97 THR A O 1
ATOM 743 N N . ILE A 1 98 ? 5.437 -4.552 -13.592 1.00 71.19 98 ILE A N 1
ATOM 744 C CA . ILE A 1 98 ? 5.924 -3.899 -14.796 1.00 71.19 98 ILE A CA 1
ATOM 745 C C . ILE A 1 98 ? 6.222 -5.023 -15.792 1.00 71.19 98 ILE A C 1
ATOM 747 O O . ILE A 1 98 ? 7.170 -5.793 -15.614 1.00 71.19 98 ILE A O 1
ATOM 751 N N . LEU A 1 99 ? 5.358 -5.174 -16.792 1.00 80.25 99 LEU A N 1
ATOM 752 C CA . LEU A 1 99 ? 5.511 -6.191 -17.817 1.00 80.25 99 LEU A CA 1
ATOM 753 C C . LEU A 1 99 ? 6.387 -5.608 -18.921 1.00 80.25 99 LEU A C 1
ATOM 755 O O . LEU A 1 99 ? 5.978 -4.691 -19.627 1.00 80.25 99 LEU A O 1
ATOM 759 N N . ILE A 1 100 ? 7.596 -6.149 -19.066 1.00 84.62 100 ILE A N 1
ATOM 760 C CA . ILE A 1 100 ? 8.483 -5.814 -20.181 1.00 84.62 100 ILE A CA 1
ATOM 761 C C . ILE A 1 100 ? 8.135 -6.729 -21.355 1.00 84.62 100 ILE A C 1
ATOM 763 O O . ILE A 1 100 ? 8.182 -7.956 -21.241 1.00 84.62 100 ILE A O 1
ATOM 767 N N . THR A 1 101 ? 7.815 -6.130 -22.495 1.00 85.69 101 THR A N 1
ATOM 768 C CA . THR A 1 101 ? 7.573 -6.813 -23.772 1.00 85.69 101 THR A CA 1
ATOM 769 C C . THR A 1 101 ? 8.635 -6.400 -24.798 1.00 85.69 101 THR A C 1
ATOM 771 O O . THR A 1 101 ? 9.474 -5.552 -24.510 1.00 85.69 101 THR A O 1
ATOM 774 N N . GLY A 1 102 ? 8.675 -7.034 -25.977 1.00 85.00 102 GLY A N 1
ATOM 775 C CA . GLY A 1 102 ? 9.622 -6.666 -27.048 1.00 85.00 102 GLY A CA 1
ATOM 776 C C . GLY A 1 102 ? 11.059 -7.191 -26.887 1.00 85.00 102 GLY A C 1
ATOM 777 O O . GLY A 1 102 ? 11.918 -6.895 -27.719 1.00 85.00 102 GLY A O 1
ATOM 778 N N . VAL A 1 103 ? 11.320 -8.013 -25.863 1.00 88.69 103 VAL A N 1
ATOM 779 C CA . VAL A 1 103 ? 12.593 -8.727 -25.669 1.00 88.69 103 VAL A CA 1
ATOM 780 C C . VAL A 1 103 ? 12.427 -10.198 -26.081 1.00 88.69 103 VAL A C 1
ATOM 782 O O . VAL A 1 103 ? 11.632 -10.914 -25.468 1.00 88.69 103 VAL A O 1
ATOM 785 N N . PRO A 1 104 ? 13.141 -10.682 -27.112 1.00 85.38 104 PRO A N 1
ATOM 786 C CA . PRO A 1 104 ? 13.078 -12.084 -27.521 1.00 85.38 104 PRO A CA 1
ATOM 787 C C . PRO A 1 104 ? 13.730 -13.013 -26.483 1.00 85.38 104 PRO A C 1
ATOM 789 O O . PRO A 1 104 ? 14.743 -12.674 -25.878 1.00 85.38 104 PRO A O 1
ATOM 792 N N . THR A 1 105 ? 13.184 -14.221 -26.303 1.00 83.31 105 THR A N 1
ATOM 793 C CA . THR A 1 105 ? 13.727 -15.237 -25.373 1.00 83.31 105 THR A CA 1
ATOM 794 C C . THR A 1 105 ? 14.986 -15.929 -25.893 1.00 83.31 105 THR A C 1
ATOM 796 O O . THR A 1 105 ? 15.735 -16.522 -25.122 1.00 83.31 105 THR A O 1
ATOM 799 N N . SER A 1 106 ? 15.191 -15.901 -27.207 1.00 83.56 106 SER A N 1
ATOM 800 C CA . SER A 1 106 ? 16.372 -16.424 -27.887 1.00 83.56 106 SER A CA 1
ATOM 801 C C . SER A 1 106 ? 16.527 -15.717 -29.224 1.00 83.56 106 SER A C 1
ATOM 803 O O . SER A 1 106 ? 15.538 -15.537 -29.940 1.00 83.56 106 SER A O 1
ATOM 805 N N . THR A 1 107 ? 17.756 -15.373 -29.578 1.00 80.56 107 THR A N 1
ATOM 806 C CA . THR A 1 107 ? 18.119 -14.836 -30.888 1.00 80.56 107 THR A CA 1
ATOM 807 C C . THR A 1 107 ? 19.320 -15.605 -31.414 1.00 80.56 107 THR A C 1
ATOM 809 O O . THR A 1 107 ? 20.172 -16.046 -30.645 1.00 80.56 107 THR A O 1
ATOM 812 N N . GLU A 1 108 ? 19.359 -15.810 -32.724 1.00 84.06 108 GLU A N 1
ATOM 813 C CA . GLU A 1 108 ? 20.485 -16.430 -33.415 1.00 84.06 108 GLU A CA 1
ATOM 814 C C . GLU A 1 108 ? 20.946 -15.452 -34.488 1.00 84.06 108 GLU A C 1
ATOM 816 O O . GLU A 1 108 ? 20.118 -14.940 -35.243 1.00 84.06 108 GLU A O 1
ATOM 821 N N . THR A 1 109 ? 22.248 -15.187 -34.538 1.00 80.81 109 THR A N 1
ATOM 822 C CA . THR A 1 109 ? 22.880 -14.449 -35.630 1.00 80.81 109 THR A CA 1
ATOM 823 C C . THR A 1 109 ? 23.711 -15.418 -36.464 1.00 80.81 109 THR A C 1
ATOM 825 O O . THR A 1 109 ? 24.410 -16.285 -35.929 1.00 80.81 109 THR A O 1
ATOM 828 N N . VAL A 1 110 ? 23.612 -15.322 -37.790 1.00 83.38 110 VAL A N 1
ATOM 829 C CA . VAL A 1 110 ? 24.304 -16.221 -38.720 1.00 83.38 110 VAL A CA 1
ATOM 830 C C . VAL A 1 110 ? 25.121 -15.417 -39.722 1.00 83.38 110 VAL A C 1
ATOM 832 O O . VAL A 1 110 ? 24.596 -14.826 -40.660 1.00 83.38 110 VAL A O 1
ATOM 835 N N . GLY A 1 111 ? 26.443 -15.504 -39.579 1.00 79.06 111 GLY A N 1
ATOM 836 C CA . GLY A 1 111 ? 27.399 -14.866 -40.480 1.00 79.06 111 GLY A CA 1
ATOM 837 C C . GLY A 1 111 ? 27.944 -13.542 -39.946 1.00 79.06 111 GLY A C 1
ATOM 838 O O . GLY A 1 111 ? 27.525 -13.038 -38.910 1.00 79.06 111 GLY A O 1
ATOM 839 N N . ALA A 1 112 ? 28.936 -12.999 -40.652 1.00 74.56 112 ALA A N 1
ATOM 840 C CA . ALA A 1 112 ? 29.515 -11.704 -40.319 1.00 74.56 112 ALA A CA 1
ATOM 841 C C . ALA A 1 112 ? 28.521 -10.581 -40.657 1.00 74.56 112 ALA A C 1
ATOM 843 O O . ALA A 1 112 ? 27.900 -10.622 -41.720 1.00 74.56 112 ALA A O 1
ATOM 844 N N . PHE A 1 113 ? 28.421 -9.575 -39.782 1.00 76.94 113 PHE A N 1
ATOM 845 C CA . PHE A 1 113 ? 27.529 -8.409 -39.907 1.00 76.94 113 PHE A CA 1
ATOM 846 C C . PHE A 1 113 ? 26.025 -8.691 -39.784 1.00 76.94 113 PHE A C 1
ATOM 848 O O . PHE A 1 113 ? 25.219 -7.808 -40.083 1.00 76.94 113 PHE A O 1
ATOM 855 N N . ASP A 1 114 ? 25.634 -9.887 -39.344 1.00 85.62 114 ASP A N 1
ATOM 856 C CA . ASP A 1 114 ? 24.244 -10.131 -38.972 1.00 85.62 114 ASP A CA 1
ATOM 857 C C . ASP A 1 114 ? 23.920 -9.425 -37.650 1.00 85.62 114 ASP A C 1
ATOM 859 O O . ASP A 1 114 ? 24.748 -9.377 -36.736 1.00 85.62 114 ASP A O 1
ATOM 863 N N . TYR A 1 115 ? 22.723 -8.855 -37.557 1.00 85.12 115 TYR A N 1
ATOM 864 C CA . TYR A 1 115 ? 22.291 -8.103 -36.387 1.00 85.12 115 TYR A CA 1
ATOM 865 C C . TYR A 1 115 ? 20.833 -8.397 -36.065 1.00 85.12 115 TYR A C 1
ATOM 867 O O . TYR A 1 115 ? 20.007 -8.668 -36.936 1.00 85.12 115 TYR A O 1
ATOM 875 N N . PHE A 1 116 ? 20.503 -8.280 -34.785 1.00 86.56 116 PHE A N 1
ATOM 876 C CA . PHE A 1 116 ? 19.132 -8.328 -34.311 1.00 86.56 116 PHE A CA 1
ATOM 877 C C . PHE A 1 116 ? 18.836 -7.071 -33.501 1.00 86.56 116 PHE A C 1
ATOM 879 O O . PHE A 1 116 ? 19.724 -6.482 -32.889 1.00 86.56 116 PHE A O 1
ATOM 886 N N . VAL A 1 117 ? 17.577 -6.649 -33.515 1.00 86.12 117 VAL A N 1
ATOM 887 C CA . VAL A 1 117 ? 17.126 -5.454 -32.802 1.00 86.12 117 VAL A CA 1
ATOM 888 C C . VAL A 1 117 ? 16.312 -5.888 -31.590 1.00 86.12 117 VAL A C 1
ATOM 890 O O . VAL A 1 117 ? 15.420 -6.729 -31.712 1.00 86.12 117 VAL A O 1
ATOM 893 N N . ILE A 1 118 ? 16.614 -5.308 -30.428 1.00 88.00 118 ILE A N 1
ATOM 894 C CA . ILE A 1 118 ? 15.793 -5.423 -29.218 1.00 88.00 118 ILE A CA 1
ATOM 895 C C . ILE A 1 118 ? 15.121 -4.070 -28.989 1.00 88.00 118 ILE A C 1
ATOM 897 O O . ILE A 1 118 ? 15.801 -3.051 -28.885 1.00 88.00 118 ILE A O 1
ATOM 901 N N . SER A 1 119 ? 13.794 -4.067 -28.895 1.00 87.56 119 SER A N 1
ATOM 902 C CA . SER A 1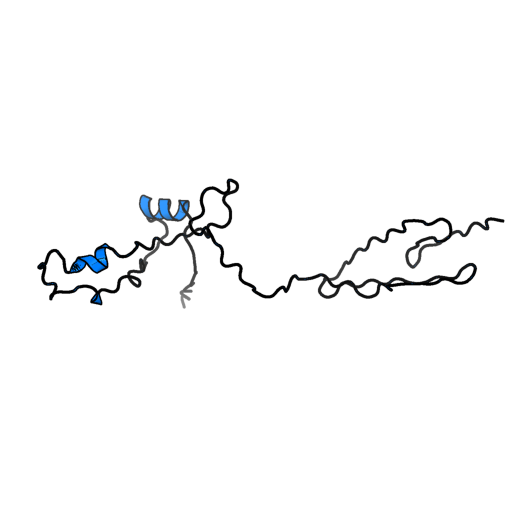 119 ? 12.992 -2.866 -28.642 1.00 87.56 119 SER A CA 1
ATOM 903 C C . SER A 1 119 ? 12.065 -3.131 -27.455 1.00 87.56 119 SER A C 1
ATOM 905 O O . SER A 1 119 ? 10.900 -3.475 -27.664 1.00 87.56 119 SER A O 1
ATOM 907 N N . PRO A 1 120 ? 12.588 -3.070 -26.216 1.00 89.00 120 PRO A N 1
ATOM 908 C CA . PRO A 1 120 ? 11.788 -3.305 -25.025 1.00 89.00 120 PRO A CA 1
ATOM 909 C C . PRO A 1 120 ? 10.733 -2.206 -24.843 1.00 89.00 120 PRO A C 1
ATOM 911 O O . PRO A 1 120 ? 10.990 -1.046 -25.158 1.00 89.00 120 PRO A O 1
ATOM 914 N N . VAL A 1 121 ? 9.562 -2.587 -24.333 1.00 86.69 121 VAL A N 1
ATOM 915 C CA . VAL A 1 121 ? 8.470 -1.674 -23.959 1.00 86.69 121 VAL A CA 1
ATOM 916 C C . VAL A 1 121 ? 7.928 -2.103 -22.604 1.00 86.69 121 VAL A C 1
ATOM 918 O O . VAL A 1 121 ? 7.660 -3.296 -22.410 1.00 86.69 121 VAL A O 1
ATOM 921 N N . THR A 1 122 ? 7.733 -1.161 -21.683 1.00 87.19 122 THR A N 1
ATOM 922 C CA . THR A 1 122 ? 7.071 -1.438 -20.409 1.00 87.19 122 THR A CA 1
ATOM 923 C C . THR A 1 122 ? 5.583 -1.154 -20.528 1.00 87.19 122 THR A C 1
ATOM 925 O O . THR A 1 122 ? 5.157 -0.023 -20.752 1.00 87.19 122 THR A O 1
ATOM 928 N N . GLU A 1 123 ? 4.752 -2.186 -20.379 1.00 80.81 123 GLU A N 1
ATOM 929 C CA . GLU A 1 123 ? 3.312 -1.963 -20.279 1.00 80.81 123 GLU A CA 1
ATOM 930 C C . GLU A 1 123 ? 2.999 -1.216 -18.974 1.00 80.81 123 GLU A C 1
ATOM 932 O O . GLU A 1 123 ? 3.486 -1.579 -17.903 1.00 80.81 123 GLU A O 1
ATOM 937 N N . ASN A 1 124 ? 2.155 -0.185 -19.074 1.00 68.00 124 ASN A N 1
ATOM 938 C CA . ASN A 1 124 ? 1.690 0.662 -17.967 1.00 68.00 124 ASN A CA 1
ATOM 939 C C . ASN A 1 124 ? 2.731 1.620 -17.355 1.00 68.00 124 ASN A C 1
ATOM 941 O O . ASN A 1 124 ? 2.480 2.176 -16.285 1.00 68.00 124 ASN A O 1
ATOM 945 N N . PHE A 1 125 ? 3.853 1.879 -18.033 1.00 71.06 125 PHE A N 1
ATOM 946 C CA . PHE A 1 125 ? 4.769 2.966 -17.673 1.00 71.06 125 PHE A CA 1
ATOM 947 C C . PHE A 1 125 ? 4.594 4.176 -18.611 1.00 71.06 125 PHE A C 1
ATOM 949 O O . PHE A 1 125 ? 4.063 4.051 -19.714 1.00 71.06 125 PHE A O 1
ATOM 956 N N . GLY A 1 126 ? 4.934 5.374 -18.128 1.00 68.69 126 GLY A N 1
ATOM 957 C CA . GLY A 1 126 ? 4.763 6.633 -18.866 1.00 68.69 126 GLY A CA 1
ATOM 958 C C . GLY A 1 126 ? 5.822 6.865 -19.950 1.00 68.69 126 GLY A C 1
ATOM 959 O O . GLY A 1 126 ? 6.588 5.974 -20.293 1.00 68.69 126 GLY A O 1
ATOM 960 N N . GLU A 1 127 ? 5.877 8.090 -20.482 1.00 72.94 127 GLU A N 1
ATOM 961 C CA . GLU A 1 127 ? 6.979 8.515 -21.359 1.00 72.94 127 GLU A CA 1
ATOM 962 C C . GLU A 1 127 ? 8.306 8.590 -20.560 1.00 72.94 127 GLU A C 1
ATOM 964 O O . GLU A 1 127 ? 8.272 8.806 -19.349 1.00 72.94 127 GLU A O 1
ATOM 969 N N . ASP A 1 128 ? 9.451 8.416 -21.240 1.00 76.06 128 ASP A N 1
ATOM 970 C CA . ASP A 1 128 ? 10.832 8.366 -20.697 1.00 76.06 128 ASP A CA 1
ATOM 971 C C . ASP A 1 128 ? 11.293 7.024 -20.078 1.00 76.06 128 ASP A C 1
ATOM 973 O O . ASP A 1 128 ? 11.759 6.954 -18.939 1.00 76.06 128 ASP A O 1
ATOM 977 N N . GLU A 1 129 ? 11.225 5.939 -20.855 1.00 79.44 129 GLU A N 1
ATOM 978 C CA . GLU A 1 129 ? 11.772 4.631 -20.469 1.00 79.44 129 GLU A CA 1
ATOM 979 C C . GLU A 1 129 ? 13.301 4.544 -20.688 1.00 79.44 129 GLU A C 1
ATOM 981 O O . GLU A 1 129 ? 13.814 4.888 -21.756 1.00 79.44 129 GLU A O 1
ATOM 986 N N . GLU A 1 130 ? 14.041 4.021 -19.702 1.00 83.38 130 GLU A N 1
ATOM 987 C CA . GLU A 1 130 ? 15.479 3.727 -19.808 1.00 83.38 130 GLU A CA 1
ATOM 988 C C . GLU A 1 130 ? 15.754 2.245 -19.517 1.00 83.38 130 GLU A C 1
ATOM 990 O O . GLU A 1 130 ? 15.328 1.701 -18.498 1.00 83.38 130 GLU A O 1
ATOM 995 N N . TYR A 1 131 ? 16.513 1.593 -20.404 1.00 84.12 131 TYR A N 1
ATOM 996 C CA . TYR A 1 131 ? 16.813 0.163 -20.332 1.00 84.12 131 TYR A CA 1
ATOM 997 C C . TYR A 1 131 ? 18.316 -0.102 -20.268 1.00 84.12 131 TYR A C 1
ATOM 999 O O . TYR A 1 131 ? 19.100 0.494 -21.007 1.00 84.12 131 TYR A O 1
ATOM 1007 N N . THR A 1 132 ? 18.715 -1.053 -19.420 1.00 84.75 132 THR A N 1
ATOM 1008 C CA . THR A 1 132 ? 20.088 -1.574 -19.358 1.00 84.75 132 THR A CA 1
ATOM 1009 C C . THR A 1 132 ? 20.118 -3.014 -19.860 1.00 84.75 132 THR A C 1
ATOM 1011 O O . THR A 1 132 ? 19.423 -3.873 -19.322 1.00 84.75 132 THR A O 1
ATOM 1014 N N . LEU A 1 133 ? 20.949 -3.281 -20.867 1.00 82.44 133 LEU A N 1
ATOM 1015 C CA . LEU A 1 133 ? 21.260 -4.628 -21.341 1.00 82.44 133 LEU A CA 1
ATOM 1016 C C . LEU A 1 133 ? 22.643 -5.033 -20.823 1.00 82.44 133 LEU A C 1
ATOM 1018 O O . LEU A 1 133 ? 23.573 -4.230 -20.827 1.00 82.44 133 LEU A O 1
ATOM 1022 N N . THR A 1 134 ? 22.792 -6.279 -20.380 1.00 83.69 134 THR A N 1
ATOM 1023 C CA . THR A 1 134 ? 24.087 -6.838 -19.976 1.00 83.69 134 THR A CA 1
ATOM 1024 C C . THR A 1 134 ? 24.328 -8.127 -20.739 1.00 83.69 134 THR A C 1
ATOM 1026 O O . THR A 1 134 ? 23.554 -9.075 -20.605 1.00 83.69 134 THR A O 1
ATOM 1029 N N . LEU A 1 135 ? 25.408 -8.162 -21.519 1.00 83.56 135 LEU A N 1
ATOM 1030 C CA . LEU A 1 135 ? 25.920 -9.392 -22.106 1.00 83.56 135 LEU A CA 1
ATOM 1031 C C . LEU A 1 135 ? 26.987 -9.975 -21.171 1.00 83.56 135 LEU A C 1
ATOM 1033 O O . LEU A 1 135 ? 27.903 -9.255 -20.777 1.00 83.56 135 LEU A O 1
ATOM 1037 N N . PRO A 1 136 ? 26.866 -11.248 -20.766 1.00 83.81 136 PRO A N 1
ATOM 1038 C CA . PRO A 1 136 ? 27.861 -11.881 -19.904 1.00 83.81 136 PRO A CA 1
ATOM 1039 C C . PRO A 1 136 ? 29.165 -12.218 -20.643 1.00 83.81 136 PRO A C 1
ATOM 1041 O O . PRO A 1 136 ? 30.198 -12.361 -19.996 1.00 83.81 136 PRO A O 1
ATOM 1044 N N . ASP A 1 137 ? 29.101 -12.370 -21.966 1.00 84.19 137 ASP A N 1
ATOM 1045 C CA . ASP A 1 137 ? 30.225 -12.627 -22.863 1.00 84.19 137 ASP A CA 1
ATOM 1046 C C . ASP A 1 137 ? 29.965 -11.871 -24.175 1.00 84.19 137 ASP A C 1
ATOM 1048 O O . ASP A 1 137 ? 28.889 -12.012 -24.763 1.00 84.19 137 ASP A O 1
ATOM 1052 N N . ASP A 1 138 ? 30.917 -11.039 -24.586 1.00 83.44 138 ASP A N 1
ATOM 1053 C CA . ASP A 1 138 ? 30.840 -10.120 -25.726 1.00 83.44 138 ASP A CA 1
ATOM 1054 C C . ASP A 1 138 ? 31.929 -10.391 -26.780 1.00 83.44 138 ASP A C 1
ATOM 1056 O O . ASP A 1 138 ? 32.067 -9.644 -27.742 1.00 83.44 138 ASP A O 1
ATOM 1060 N N . VAL A 1 139 ? 32.666 -11.505 -26.674 1.00 83.06 139 VAL A N 1
ATOM 1061 C CA . VAL A 1 139 ? 33.834 -11.796 -27.533 1.00 83.06 139 VAL A CA 1
ATOM 1062 C C . VAL A 1 139 ? 33.535 -11.739 -29.041 1.00 83.06 139 VAL A C 1
ATOM 1064 O O . VAL A 1 139 ? 34.429 -11.446 -29.833 1.00 83.06 139 VAL A O 1
ATOM 1067 N N . PHE A 1 140 ? 32.300 -12.034 -29.454 1.00 78.75 140 PHE A N 1
ATOM 1068 C CA . PHE A 1 140 ? 31.897 -12.083 -30.866 1.00 78.75 140 PHE A CA 1
ATOM 1069 C C . PHE A 1 140 ? 30.716 -11.167 -31.209 1.00 78.75 140 PHE A C 1
ATOM 1071 O O . PHE A 1 140 ? 30.226 -11.218 -32.338 1.00 78.75 140 PHE A O 1
ATOM 1078 N N . ILE A 1 141 ? 30.204 -10.398 -30.244 1.00 81.50 141 ILE A N 1
ATOM 1079 C CA . ILE A 1 141 ? 28.966 -9.628 -30.397 1.00 81.50 141 ILE A CA 1
ATOM 1080 C C . ILE A 1 141 ? 29.113 -8.305 -29.654 1.00 81.50 141 ILE A C 1
ATOM 1082 O O . ILE A 1 141 ? 29.317 -8.298 -28.446 1.00 81.50 141 ILE A O 1
ATOM 1086 N N . ASP A 1 142 ? 28.886 -7.207 -30.369 1.00 80.69 142 ASP A N 1
ATOM 1087 C CA . ASP A 1 142 ? 28.819 -5.867 -29.796 1.00 80.69 142 ASP A CA 1
ATOM 1088 C C . ASP A 1 142 ? 27.368 -5.390 -29.653 1.00 80.69 142 ASP A C 1
ATOM 1090 O O . ASP A 1 142 ? 26.492 -5.725 -30.456 1.00 80.69 142 ASP A O 1
ATOM 1094 N N . VAL A 1 143 ? 27.120 -4.553 -28.642 1.00 84.75 143 VAL A N 1
ATOM 1095 C CA . VAL A 1 143 ? 25.838 -3.864 -28.434 1.00 84.75 143 VAL A CA 1
ATOM 1096 C C . VAL A 1 143 ? 26.013 -2.391 -28.764 1.00 84.75 143 VAL A C 1
ATOM 1098 O O . VAL A 1 143 ? 26.868 -1.722 -28.193 1.00 84.75 143 VAL A O 1
ATOM 1101 N N . PHE A 1 144 ? 25.155 -1.873 -29.634 1.00 83.69 144 PHE A N 1
ATOM 1102 C CA . PHE A 1 144 ? 25.145 -0.471 -30.035 1.00 83.69 144 PHE A CA 1
ATOM 1103 C C . PHE A 1 144 ? 23.721 0.079 -30.020 1.00 83.69 144 PHE A C 1
ATOM 1105 O O . PHE A 1 144 ? 22.742 -0.666 -30.147 1.00 83.69 144 PHE A O 1
ATOM 1112 N N . LYS A 1 145 ? 23.595 1.395 -29.847 1.00 83.81 145 LYS A N 1
ATOM 1113 C CA . LYS A 1 145 ? 22.296 2.077 -29.912 1.00 83.81 145 LYS A CA 1
ATOM 1114 C C . LYS A 1 145 ? 21.948 2.438 -31.353 1.00 83.81 145 LYS A C 1
ATOM 1116 O O . LYS A 1 145 ? 22.820 2.637 -32.197 1.00 83.81 145 LYS A O 1
ATOM 1121 N N . GLU A 1 146 ? 20.655 2.558 -31.646 1.00 79.38 146 GLU A N 1
ATOM 1122 C CA . GLU A 1 146 ? 20.217 3.025 -32.961 1.00 79.38 146 GLU A CA 1
ATOM 1123 C C . GLU A 1 146 ? 20.797 4.420 -33.255 1.00 79.38 146 GLU A C 1
ATOM 1125 O O . GLU A 1 146 ? 20.701 5.338 -32.439 1.00 79.38 146 GLU A O 1
ATOM 1130 N N . GLY A 1 147 ? 21.432 4.566 -34.421 1.00 78.00 147 GLY A N 1
ATOM 1131 C CA . GLY A 1 147 ? 22.102 5.802 -34.837 1.00 78.00 147 GLY A CA 1
ATOM 1132 C C . GLY A 1 147 ? 23.549 5.953 -34.355 1.00 78.00 147 GLY A C 1
ATOM 1133 O O . GLY A 1 147 ? 24.198 6.938 -34.711 1.00 78.00 147 GLY A O 1
ATOM 1134 N N . GLU A 1 148 ? 24.079 4.995 -33.593 1.00 81.56 148 GLU A N 1
ATOM 1135 C CA . GLU A 1 148 ? 25.494 4.944 -33.231 1.00 81.56 148 GLU A CA 1
ATOM 1136 C C . GLU A 1 148 ? 26.356 4.509 -34.427 1.00 81.56 148 GLU A C 1
ATOM 1138 O O . GLU A 1 148 ? 26.016 3.587 -35.171 1.00 81.56 148 GLU A O 1
ATOM 1143 N N . VAL A 1 149 ? 27.486 5.189 -34.633 1.00 78.88 149 VAL A N 1
ATOM 1144 C CA . VAL A 1 149 ? 28.458 4.807 -35.663 1.00 78.88 149 VAL A CA 1
ATOM 1145 C C . VAL A 1 149 ? 29.404 3.776 -35.066 1.00 78.88 149 VAL A C 1
ATOM 1147 O O . VAL A 1 149 ? 30.251 4.123 -34.247 1.00 78.88 149 VAL A O 1
ATOM 1150 N N . ILE A 1 150 ? 29.282 2.526 -35.510 1.00 73.94 150 ILE A N 1
ATOM 1151 C CA . ILE A 1 150 ? 30.188 1.443 -35.120 1.00 73.94 150 ILE A CA 1
ATOM 1152 C C . ILE A 1 150 ? 31.387 1.360 -36.072 1.00 73.94 150 ILE A C 1
ATOM 1154 O O . ILE A 1 150 ? 31.246 1.426 -37.296 1.00 73.94 150 ILE A O 1
ATOM 1158 N N . THR A 1 151 ? 32.584 1.208 -35.512 1.00 70.25 151 THR A N 1
ATOM 1159 C CA . THR A 1 151 ? 33.804 0.888 -36.262 1.00 70.25 151 THR A CA 1
ATOM 1160 C C . THR A 1 151 ? 34.087 -0.597 -36.119 1.00 70.25 151 THR A C 1
ATOM 1162 O O . THR A 1 151 ? 34.502 -1.039 -35.054 1.00 70.25 151 THR A O 1
ATOM 1165 N N . VAL A 1 152 ? 33.859 -1.363 -37.186 1.00 67.44 152 VAL A N 1
ATOM 1166 C CA . VAL A 1 152 ? 34.171 -2.796 -37.204 1.00 67.44 152 VAL A CA 1
ATOM 1167 C C . VAL A 1 152 ? 35.655 -2.963 -37.517 1.00 67.44 152 VAL A C 1
ATOM 1169 O O . VAL A 1 152 ? 36.092 -2.645 -38.625 1.00 67.44 152 VAL A O 1
ATOM 1172 N N . GLU A 1 153 ? 36.437 -3.436 -36.549 1.00 63.69 153 GLU A N 1
ATOM 1173 C CA . GLU A 1 153 ? 37.815 -3.857 -36.801 1.00 63.69 153 GLU A CA 1
ATOM 1174 C C . GLU A 1 153 ? 37.798 -5.291 -37.354 1.00 63.69 153 GLU A C 1
ATOM 1176 O O . GLU A 1 153 ? 37.346 -6.221 -36.690 1.00 63.69 153 GLU A O 1
ATOM 1181 N N . GLU A 1 154 ? 38.257 -5.485 -38.596 1.00 55.75 154 GLU A N 1
ATOM 1182 C CA . GLU A 1 154 ? 38.468 -6.830 -39.141 1.00 55.75 154 GLU A CA 1
ATOM 1183 C C . GLU A 1 154 ? 39.578 -7.521 -38.342 1.00 55.75 154 GLU A C 1
ATOM 1185 O O . GLU A 1 154 ? 40.765 -7.236 -38.518 1.00 55.75 154 GLU A O 1
ATOM 1190 N N . SER A 1 155 ? 39.199 -8.455 -37.471 1.00 56.91 155 SER A N 1
ATOM 1191 C CA . SER A 1 155 ? 40.155 -9.379 -36.873 1.00 56.91 155 SER A CA 1
ATOM 1192 C C . SER A 1 155 ? 40.462 -10.473 -37.901 1.00 56.91 155 SER A C 1
ATOM 1194 O O . SER A 1 155 ? 39.634 -11.350 -38.149 1.00 56.91 155 SER A O 1
ATOM 1196 N N . GLY A 1 156 ? 41.620 -10.354 -38.558 1.00 45.84 156 GLY A N 1
ATOM 1197 C CA . GLY A 1 156 ? 42.150 -11.347 -39.504 1.00 45.84 156 GLY A CA 1
ATOM 1198 C C . GLY A 1 156 ? 42.608 -12.651 -38.860 1.00 45.84 156 GLY A C 1
ATOM 1199 O O . GLY A 1 156 ? 42.833 -12.672 -37.628 1.00 45.84 156 GLY A O 1
#

Organism: NCBI:txid408172

pLDDT: mean 72.15, std 13.0, range [44.78, 90.62]